Protein AF-A0A7J2NSK0-F1 (afdb_monomer_lite)

Sequence (174 aa):
MRDGKISGIYHSSVSNSMLRRQGHKGPSAIGLSDPNMYRPEIMYPCSDLISALNNANEFYGGSAEIIFCFGKELAGRVSKNMNYSKLEDILGKEKKSFNTRNFGELKLDYIEEHRYDTDKNSISFQISGLEYEPVLDDFFFGYFSGLLKKVGILKAESKKDEGYIYKFSWIPAN

Radius of gyration: 15.86 Å; chains: 1; bounding box: 37×31×46 Å

Structure (mmCIF, N/CA/C/O backbone):
data_AF-A0A7J2NSK0-F1
#
_entry.id   AF-A0A7J2NSK0-F1
#
loop_
_atom_site.group_PDB
_atom_site.id
_atom_site.type_symbol
_atom_site.label_atom_id
_atom_site.label_alt_id
_atom_site.label_comp_id
_atom_site.label_asym_id
_atom_site.label_entity_id
_atom_site.label_seq_id
_atom_site.pdbx_PDB_ins_code
_atom_site.Cartn_x
_atom_site.Cartn_y
_atom_site.Cartn_z
_atom_s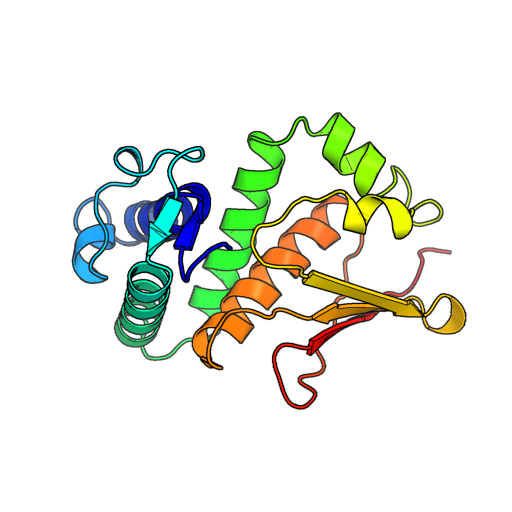ite.occupancy
_atom_site.B_iso_or_equiv
_atom_site.auth_seq_id
_atom_site.auth_comp_id
_atom_site.auth_asym_id
_atom_site.auth_atom_id
_atom_site.pdbx_PDB_model_num
ATOM 1 N N . MET A 1 1 ? -11.081 -7.236 -4.943 1.00 60.59 1 MET A N 1
ATOM 2 C CA . MET A 1 1 ? -10.360 -8.116 -5.859 1.00 60.59 1 MET A CA 1
ATOM 3 C C . MET A 1 1 ? -11.400 -9.003 -6.457 1.00 60.59 1 MET A C 1
ATOM 5 O O . MET A 1 1 ? -12.257 -9.500 -5.739 1.00 60.59 1 MET A O 1
ATOM 9 N N . ARG A 1 2 ? -11.404 -9.099 -7.775 1.00 60.97 2 ARG A N 1
ATOM 10 C CA . ARG A 1 2 ? -12.306 -9.983 -8.508 1.00 60.97 2 ARG A CA 1
ATOM 11 C C . ARG A 1 2 ? -11.482 -10.559 -9.641 1.00 60.97 2 ARG A C 1
ATOM 13 O O . ARG A 1 2 ? -10.831 -9.787 -10.344 1.00 60.97 2 ARG A O 1
ATOM 20 N N . ASP A 1 3 ? -11.438 -11.881 -9.738 1.00 74.00 3 ASP A N 1
ATOM 21 C CA . ASP A 1 3 ? -10.756 -12.595 -10.821 1.00 74.00 3 ASP A CA 1
ATOM 22 C C . ASP A 1 3 ? -9.262 -12.228 -10.960 1.00 74.00 3 ASP A C 1
ATOM 24 O O . ASP A 1 3 ? -8.771 -11.971 -12.060 1.00 74.00 3 ASP A O 1
ATOM 28 N N . GLY A 1 4 ? -8.543 -12.122 -9.833 1.00 79.75 4 GLY A N 1
ATOM 29 C CA . GLY A 1 4 ? -7.112 -11.782 -9.818 1.00 79.75 4 GLY A CA 1
ATOM 30 C C . GLY A 1 4 ? -6.788 -10.328 -10.193 1.00 79.75 4 GLY A C 1
ATOM 31 O O . GLY A 1 4 ? -5.667 -10.044 -10.615 1.00 79.75 4 GLY A O 1
ATOM 32 N N . LYS A 1 5 ? -7.756 -9.404 -10.071 1.00 85.12 5 LYS A N 1
ATOM 33 C CA . LYS A 1 5 ? -7.592 -7.970 -10.378 1.00 85.12 5 LYS A CA 1
ATOM 34 C C . LYS A 1 5 ? -7.915 -7.046 -9.200 1.00 85.12 5 LYS A C 1
ATOM 36 O O . LYS A 1 5 ? -8.739 -7.379 -8.346 1.00 85.12 5 LYS A O 1
ATOM 41 N N . ILE A 1 6 ? -7.348 -5.840 -9.224 1.00 83.75 6 ILE A N 1
ATOM 42 C CA . ILE A 1 6 ? -7.358 -4.804 -8.178 1.00 83.75 6 ILE A CA 1
ATOM 43 C C . ILE A 1 6 ? -7.569 -3.396 -8.760 1.00 83.75 6 ILE A C 1
ATOM 45 O O . ILE A 1 6 ? -7.112 -3.112 -9.865 1.00 83.75 6 ILE A O 1
ATOM 49 N N . SER A 1 7 ? -8.192 -2.482 -8.007 1.00 87.19 7 SER A N 1
ATOM 50 C CA . SER A 1 7 ? -8.301 -1.068 -8.385 1.00 87.19 7 SER A CA 1
ATOM 51 C C . SER A 1 7 ? -6.958 -0.423 -8.773 1.00 87.19 7 SER A C 1
ATOM 53 O O . SER A 1 7 ? -5.919 -0.604 -8.127 1.00 87.19 7 SER A O 1
ATOM 55 N N . GLY A 1 8 ? -6.988 0.443 -9.787 1.00 89.50 8 GLY A N 1
ATOM 56 C CA . GLY A 1 8 ? -5.829 1.224 -10.221 1.00 89.50 8 GLY A CA 1
ATOM 57 C C . GLY A 1 8 ? -5.235 2.141 -9.150 1.00 89.50 8 GLY A C 1
ATOM 58 O O . GLY A 1 8 ? -4.085 2.557 -9.286 1.00 89.50 8 GLY A O 1
ATOM 59 N N . ILE A 1 9 ? -5.944 2.432 -8.049 1.00 88.50 9 ILE A N 1
ATOM 60 C CA . ILE A 1 9 ? -5.403 3.281 -6.974 1.00 88.50 9 ILE A CA 1
ATOM 61 C C . ILE A 1 9 ? -4.129 2.698 -6.350 1.00 88.50 9 ILE A C 1
ATOM 63 O O . ILE A 1 9 ? -3.238 3.460 -5.970 1.00 88.50 9 ILE A O 1
ATOM 67 N N . TYR A 1 10 ? -4.014 1.372 -6.298 1.00 91.25 10 TYR A N 1
ATOM 68 C CA . TYR A 1 10 ? -2.868 0.669 -5.730 1.00 91.25 10 TYR A CA 1
ATOM 69 C C . TYR A 1 10 ? -1.637 0.769 -6.634 1.00 91.25 10 TYR A C 1
ATOM 71 O O . TYR A 1 10 ? -0.594 1.245 -6.188 1.00 91.25 10 TYR A O 1
ATOM 79 N N . HIS A 1 11 ? -1.791 0.448 -7.922 1.00 94.06 11 HIS A N 1
ATOM 80 C CA . HIS A 1 11 ? -0.748 0.615 -8.938 1.00 94.06 11 HIS A CA 1
ATOM 81 C C . HIS A 1 11 ? -0.285 2.071 -9.030 1.00 94.06 11 HIS A C 1
ATOM 83 O O . HIS A 1 11 ? 0.905 2.371 -8.942 1.00 94.06 11 HIS A O 1
ATOM 89 N N . SER A 1 12 ? -1.245 2.998 -9.106 1.00 94.62 12 SER A N 1
ATOM 90 C CA . SER A 1 12 ? -0.984 4.436 -9.082 1.00 94.62 12 SER A CA 1
ATOM 91 C C . SER A 1 12 ? -0.222 4.846 -7.818 1.00 94.62 12 SER A C 1
ATOM 93 O O . SER A 1 12 ? 0.612 5.747 -7.866 1.00 94.62 12 SER A O 1
ATOM 95 N N . SER A 1 13 ? -0.508 4.221 -6.668 1.00 94.44 13 SER A N 1
ATOM 96 C CA . SER A 1 13 ? 0.147 4.567 -5.405 1.00 94.44 13 SER A CA 1
ATOM 97 C C . SER A 1 13 ? 1.606 4.147 -5.416 1.00 94.44 13 SER A C 1
ATOM 99 O O . SER A 1 13 ? 2.453 5.001 -5.179 1.00 94.44 13 SER A O 1
ATOM 101 N N . VAL A 1 14 ? 1.898 2.890 -5.761 1.00 96.25 14 VAL A N 1
ATOM 102 C CA . VAL A 1 14 ? 3.272 2.363 -5.840 1.00 96.25 14 VAL A CA 1
ATOM 103 C C . VAL A 1 14 ? 4.084 3.118 -6.893 1.00 96.25 14 VAL A C 1
ATOM 105 O O . VAL A 1 14 ? 5.182 3.595 -6.607 1.00 96.25 14 VAL A O 1
ATOM 108 N N . SER A 1 15 ? 3.511 3.338 -8.079 1.00 96.69 15 SER A N 1
ATOM 109 C CA . SER A 1 15 ? 4.141 4.144 -9.127 1.00 96.69 15 SER A CA 1
ATOM 110 C C . SER A 1 15 ? 4.469 5.560 -8.628 1.00 96.69 15 SER A C 1
ATOM 112 O O . SER A 1 15 ? 5.585 6.049 -8.789 1.00 96.69 15 SER A O 1
ATOM 114 N N . ASN A 1 16 ? 3.546 6.218 -7.920 1.00 96.00 16 ASN A N 1
ATOM 115 C CA . ASN A 1 16 ? 3.782 7.561 -7.386 1.00 96.00 16 ASN A CA 1
ATOM 116 C C . ASN A 1 16 ? 4.819 7.569 -6.248 1.00 96.00 16 ASN A C 1
ATOM 118 O O . ASN A 1 16 ? 5.602 8.511 -6.117 1.00 96.00 16 ASN A O 1
ATOM 122 N N . SER A 1 17 ? 4.849 6.519 -5.425 1.00 96.19 17 SER A N 1
ATOM 123 C CA . SER A 1 17 ? 5.868 6.321 -4.394 1.00 96.19 17 SER A CA 1
ATOM 124 C C . SER A 1 17 ? 7.268 6.229 -4.995 1.00 96.19 17 SER A C 1
ATOM 126 O O . SER A 1 17 ? 8.189 6.852 -4.458 1.00 96.19 17 SER A O 1
ATOM 128 N N . MET A 1 18 ? 7.410 5.522 -6.118 1.00 96.75 18 MET A N 1
ATOM 129 C CA . MET A 1 18 ? 8.658 5.447 -6.877 1.00 96.75 18 MET A CA 1
ATOM 130 C C . MET A 1 18 ? 9.004 6.765 -7.556 1.00 96.75 18 MET A C 1
ATOM 132 O O . MET A 1 18 ? 10.137 7.222 -7.442 1.00 96.75 18 MET A O 1
ATOM 136 N N . LEU A 1 19 ? 8.034 7.405 -8.217 1.00 95.62 19 LEU A N 1
ATOM 137 C CA . LEU A 1 19 ? 8.222 8.692 -8.888 1.00 95.62 19 LEU A CA 1
ATOM 138 C C . LEU A 1 19 ? 8.791 9.745 -7.929 1.00 95.62 19 LEU A C 1
ATOM 140 O O . LEU A 1 19 ? 9.737 10.448 -8.273 1.00 95.62 19 LEU A O 1
ATOM 144 N N . ARG A 1 20 ? 8.263 9.825 -6.701 1.00 94.69 20 ARG A N 1
ATOM 145 C CA . ARG A 1 20 ? 8.762 10.761 -5.678 1.00 94.69 20 ARG A CA 1
ATOM 146 C C . ARG A 1 20 ? 10.193 10.480 -5.229 1.00 94.69 20 ARG A C 1
ATOM 148 O O . ARG A 1 20 ? 10.886 11.412 -4.843 1.00 94.69 20 ARG A O 1
ATOM 155 N N . ARG A 1 21 ? 10.608 9.213 -5.217 1.00 94.12 21 ARG A N 1
ATOM 156 C CA . ARG A 1 21 ? 11.910 8.794 -4.676 1.00 94.12 21 ARG A CA 1
ATOM 157 C C . ARG A 1 21 ? 13.010 8.749 -5.731 1.00 94.12 21 ARG A C 1
ATOM 159 O O . ARG A 1 21 ? 14.155 9.016 -5.403 1.00 94.12 21 ARG A O 1
ATOM 166 N N . GLN A 1 22 ? 12.664 8.407 -6.968 1.00 93.88 22 GLN A N 1
ATOM 167 C CA . GLN A 1 22 ? 13.616 8.112 -8.046 1.00 93.88 22 GLN A CA 1
ATOM 168 C C . GLN A 1 22 ? 13.387 8.971 -9.304 1.00 93.88 22 GLN A C 1
ATOM 170 O O . GLN A 1 22 ? 14.016 8.757 -10.341 1.00 93.88 22 GLN A O 1
ATOM 175 N N . GLY A 1 23 ? 12.472 9.943 -9.244 1.00 93.12 23 GLY A N 1
ATOM 176 C CA . GLY A 1 23 ? 12.100 10.772 -10.388 1.00 93.12 23 GLY A CA 1
ATOM 177 C C . GLY A 1 23 ? 11.386 9.975 -11.484 1.00 93.12 23 GLY A C 1
ATOM 178 O O . GLY A 1 23 ? 10.869 8.881 -11.255 1.00 93.12 23 GLY A O 1
ATOM 179 N N . HIS A 1 24 ? 11.349 10.521 -12.702 1.00 90.25 24 HIS A N 1
ATOM 180 C CA . HIS A 1 24 ? 10.544 9.984 -13.813 1.00 90.25 24 HIS A CA 1
ATOM 181 C C . HIS A 1 24 ? 10.884 8.544 -14.232 1.00 90.25 24 HIS A C 1
ATOM 183 O O . HIS A 1 24 ? 10.051 7.881 -14.840 1.00 90.25 24 HIS A O 1
ATOM 189 N N . LYS A 1 25 ? 12.082 8.043 -13.899 1.00 90.69 25 LYS A N 1
ATOM 190 C CA . LYS A 1 25 ? 12.494 6.654 -14.171 1.00 90.69 25 LYS A CA 1
ATOM 191 C C . LYS A 1 25 ? 12.077 5.669 -13.074 1.00 90.69 25 LYS A C 1
ATOM 193 O O . LYS A 1 25 ? 12.199 4.467 -13.266 1.00 90.69 25 LYS A O 1
ATOM 198 N N . GLY A 1 26 ? 11.596 6.161 -11.933 1.00 93.75 26 GLY A N 1
ATOM 199 C CA . GLY A 1 26 ? 11.201 5.330 -10.798 1.00 93.75 26 GLY A CA 1
ATOM 200 C C . GLY A 1 26 ? 10.132 4.295 -11.144 1.00 93.75 26 GLY A C 1
ATOM 201 O O . GLY A 1 26 ? 10.366 3.113 -10.910 1.00 93.75 26 GLY A O 1
ATOM 202 N N . PRO A 1 27 ? 8.976 4.698 -11.707 1.00 95.19 27 PRO A N 1
ATOM 203 C CA . PRO A 1 27 ? 7.920 3.753 -12.063 1.00 95.19 27 PRO A CA 1
ATOM 204 C C . PRO A 1 27 ? 8.386 2.650 -13.016 1.00 95.19 27 PRO A C 1
ATOM 206 O O . PRO A 1 27 ? 8.154 1.471 -12.757 1.00 95.19 27 PRO A O 1
ATOM 209 N N . SER A 1 28 ? 9.100 3.018 -14.084 1.00 95.44 28 SER A N 1
ATOM 210 C CA . SER A 1 28 ? 9.553 2.052 -15.084 1.00 95.44 28 SER A CA 1
ATOM 211 C C . SER A 1 28 ? 10.616 1.098 -14.543 1.00 95.44 28 SER A C 1
ATOM 213 O O . SER A 1 28 ? 10.647 -0.054 -14.966 1.00 95.44 28 SER A O 1
ATOM 215 N N . ALA A 1 29 ? 11.431 1.527 -13.572 1.00 94.81 29 ALA A N 1
ATOM 216 C CA . ALA A 1 29 ? 12.419 0.671 -12.914 1.00 94.81 29 ALA A CA 1
ATOM 217 C C . ALA A 1 29 ? 11.797 -0.521 -12.168 1.00 94.81 29 ALA A C 1
ATOM 219 O O . ALA A 1 29 ? 12.481 -1.513 -11.947 1.00 94.81 29 ALA A O 1
ATOM 220 N N . ILE A 1 30 ? 10.512 -0.444 -11.808 1.00 96.25 30 ILE A N 1
ATOM 221 C CA . ILE A 1 30 ? 9.787 -1.536 -11.146 1.00 96.25 30 ILE A CA 1
ATOM 222 C C . ILE A 1 30 ? 8.708 -2.160 -12.037 1.00 96.25 30 ILE A C 1
ATOM 224 O O . ILE A 1 30 ? 7.893 -2.940 -11.560 1.00 96.25 30 ILE A O 1
ATOM 228 N N . GLY A 1 31 ? 8.689 -1.834 -13.332 1.00 95.94 31 GLY A N 1
ATOM 229 C CA . GLY A 1 31 ? 7.712 -2.382 -14.276 1.00 95.94 31 GLY A CA 1
ATOM 230 C C . GLY A 1 31 ? 6.326 -1.734 -14.211 1.00 95.94 31 GLY A C 1
ATOM 231 O O . GLY A 1 31 ? 5.364 -2.317 -14.703 1.00 95.94 31 GLY A O 1
ATOM 232 N N . LEU A 1 32 ? 6.199 -0.530 -13.642 1.00 96.12 32 LEU A N 1
ATOM 233 C CA . LEU A 1 32 ? 4.951 0.238 -13.658 1.00 96.12 32 LEU A CA 1
ATOM 234 C C . LEU A 1 32 ? 4.991 1.396 -14.659 1.00 96.12 32 LEU A C 1
ATOM 236 O O . LEU A 1 32 ? 6.032 1.977 -14.964 1.00 96.12 32 LEU A O 1
ATOM 240 N N . SER A 1 33 ? 3.806 1.767 -15.136 1.00 95.25 33 SER A N 1
ATOM 241 C CA . SER A 1 33 ? 3.584 2.979 -15.929 1.00 95.25 33 SER A CA 1
ATOM 242 C C . SER A 1 33 ? 3.571 4.238 -15.053 1.00 95.25 33 SER A C 1
ATOM 244 O O . SER A 1 33 ? 3.550 4.156 -13.822 1.00 95.25 33 SER A O 1
ATOM 246 N N . ASP A 1 34 ? 3.535 5.416 -15.683 1.00 94.38 34 ASP A N 1
ATOM 247 C CA . ASP A 1 34 ? 3.322 6.693 -14.990 1.00 94.38 34 ASP A CA 1
ATOM 248 C C . ASP A 1 34 ? 2.066 6.640 -14.086 1.00 94.38 34 ASP A C 1
ATOM 250 O O . ASP A 1 34 ? 1.054 6.046 -14.483 1.00 94.38 34 ASP A O 1
ATOM 254 N N . PRO A 1 35 ? 2.079 7.254 -12.884 1.00 92.44 35 PRO A N 1
ATOM 255 C CA . PRO A 1 35 ? 0.964 7.163 -11.941 1.00 92.44 35 PRO A CA 1
ATOM 256 C C . PRO A 1 35 ? -0.389 7.614 -12.497 1.00 92.44 35 PRO A C 1
ATOM 258 O O . PRO A 1 35 ? -1.419 7.146 -12.002 1.00 92.44 35 PRO A O 1
ATOM 261 N N . ASN A 1 36 ? -0.394 8.522 -13.482 1.00 92.50 36 ASN A N 1
ATOM 262 C CA . ASN A 1 36 ? -1.602 9.080 -14.095 1.00 92.50 36 ASN A CA 1
ATOM 263 C C . ASN A 1 36 ? -2.268 8.123 -15.099 1.00 92.50 36 ASN A C 1
ATOM 265 O O . ASN A 1 36 ? -3.409 8.351 -15.496 1.00 92.50 36 ASN A O 1
ATOM 269 N N . MET A 1 37 ? -1.588 7.040 -15.488 1.00 93.88 37 MET A N 1
ATOM 270 C CA . MET A 1 37 ? -2.136 6.005 -16.375 1.00 93.88 37 MET A CA 1
ATOM 271 C C . MET A 1 37 ? -3.107 5.059 -15.656 1.00 93.88 37 MET A C 1
ATOM 273 O O . MET A 1 37 ? -3.903 4.372 -16.298 1.00 93.88 37 MET A O 1
ATOM 277 N N . TYR A 1 38 ? -3.049 5.019 -1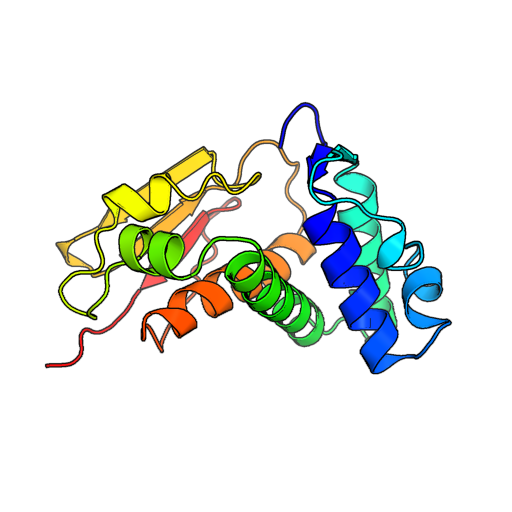4.325 1.00 92.69 38 TYR A N 1
ATOM 278 C CA . TYR A 1 38 ? -3.841 4.117 -13.501 1.00 92.69 38 TYR A CA 1
ATOM 279 C C . TYR A 1 38 ? -5.065 4.829 -12.933 1.00 92.69 38 TYR A C 1
ATOM 281 O O . TYR A 1 38 ? -4.951 5.671 -12.036 1.00 92.69 38 TYR A O 1
ATOM 289 N N . ARG A 1 39 ? -6.249 4.469 -13.432 1.00 87.38 39 ARG A N 1
ATOM 290 C CA . ARG A 1 39 ? -7.512 5.052 -12.966 1.00 87.38 39 ARG A CA 1
ATOM 291 C C . ARG A 1 39 ? -8.107 4.228 -11.819 1.00 87.38 39 ARG A C 1
ATOM 293 O O . ARG A 1 39 ? -8.175 3.007 -11.957 1.00 87.38 39 ARG A O 1
ATOM 300 N N . PRO A 1 40 ? -8.539 4.837 -10.698 1.00 84.94 40 PRO A N 1
ATOM 301 C CA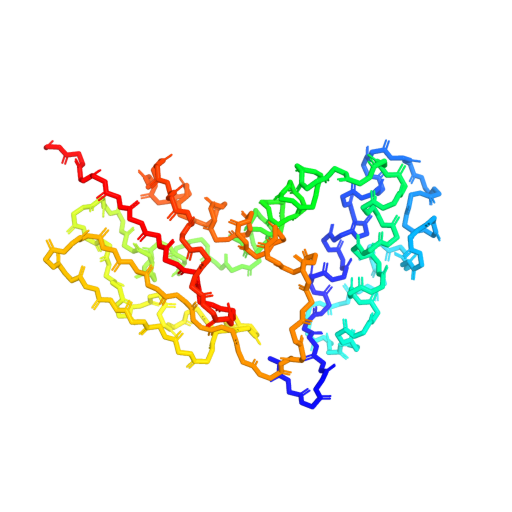 . PRO A 1 40 ? -9.076 4.102 -9.549 1.00 84.94 40 PRO A CA 1
ATOM 302 C C . PRO A 1 40 ? -10.259 3.177 -9.871 1.00 84.94 40 PRO A C 1
ATOM 304 O O . PRO A 1 40 ? -10.395 2.123 -9.260 1.00 84.94 40 PRO A O 1
ATOM 307 N N . GLU A 1 41 ? -11.107 3.548 -10.822 1.00 83.19 41 GLU A N 1
ATOM 308 C CA . GLU A 1 41 ? -12.291 2.788 -11.229 1.00 83.19 41 GLU A CA 1
ATOM 309 C C . GLU A 1 41 ? -11.984 1.600 -12.154 1.00 83.19 41 GLU A C 1
ATOM 311 O O . GLU A 1 41 ? -12.841 0.741 -12.355 1.00 83.19 41 GLU A O 1
ATOM 316 N N . ILE A 1 42 ? -10.773 1.538 -12.716 1.00 88.19 42 ILE A N 1
ATOM 317 C CA . ILE A 1 42 ? -10.335 0.444 -13.586 1.00 88.19 42 ILE A CA 1
ATOM 318 C C . ILE A 1 42 ? -9.642 -0.625 -12.737 1.00 88.19 42 ILE A C 1
ATOM 320 O O . ILE A 1 42 ? -8.839 -0.318 -11.854 1.00 88.19 42 ILE A O 1
ATOM 324 N N . MET A 1 43 ? -9.946 -1.890 -13.032 1.00 88.31 43 MET A N 1
ATOM 325 C CA . MET A 1 43 ? -9.332 -3.052 -12.391 1.00 88.31 43 MET A CA 1
ATOM 326 C C . MET A 1 43 ? -8.140 -3.550 -13.222 1.00 88.31 43 MET A C 1
ATOM 328 O O . MET A 1 43 ? -8.291 -3.837 -14.409 1.00 88.31 43 MET A O 1
ATOM 332 N N . TYR A 1 44 ? -6.977 -3.686 -12.589 1.00 90.94 44 TYR A N 1
ATOM 333 C CA . TYR A 1 44 ? -5.700 -4.115 -13.172 1.00 90.94 44 TYR A CA 1
ATOM 334 C C . TYR A 1 44 ? -5.250 -5.449 -12.559 1.00 90.94 44 TYR A C 1
ATOM 336 O O . TYR A 1 44 ? -5.676 -5.751 -11.446 1.00 90.94 44 TYR A O 1
ATOM 344 N N . PRO A 1 45 ? -4.412 -6.254 -13.232 1.00 91.81 45 PRO A N 1
ATOM 345 C CA . PRO A 1 45 ? -3.932 -7.524 -12.687 1.00 91.81 45 PRO A CA 1
ATOM 346 C C . PRO A 1 45 ? -3.199 -7.359 -11.349 1.00 91.81 45 PRO A C 1
ATOM 348 O O . PRO A 1 45 ? -2.360 -6.478 -11.192 1.00 91.81 45 PRO A O 1
ATOM 351 N N . CYS A 1 46 ? -3.486 -8.224 -10.375 1.00 88.56 46 CYS A N 1
ATOM 352 C CA . CYS A 1 46 ? -2.758 -8.240 -9.104 1.00 88.56 46 CYS A CA 1
ATOM 353 C C . CYS A 1 46 ? -1.300 -8.680 -9.285 1.00 88.56 46 CYS A C 1
ATOM 355 O O . CYS A 1 46 ? -0.437 -8.208 -8.550 1.00 88.56 46 CYS A O 1
ATOM 357 N N . SER A 1 47 ? -1.026 -9.538 -10.275 1.00 91.38 47 SER A N 1
ATOM 358 C CA . SER A 1 47 ? 0.328 -9.970 -10.641 1.00 91.38 47 SER A CA 1
ATOM 359 C C . SER A 1 47 ? 1.245 -8.786 -10.933 1.00 91.38 47 SER A C 1
ATOM 361 O O . SER A 1 47 ? 2.371 -8.764 -10.455 1.00 91.38 47 SER A O 1
ATOM 363 N N . ASP A 1 48 ? 0.746 -7.768 -11.639 1.00 93.75 48 ASP A N 1
ATOM 364 C CA . ASP A 1 48 ? 1.535 -6.593 -12.019 1.00 93.75 48 ASP A CA 1
ATOM 365 C C . ASP A 1 48 ? 1.937 -5.784 -10.779 1.00 93.75 48 ASP A C 1
ATOM 367 O O . ASP A 1 48 ? 3.081 -5.348 -10.651 1.00 93.75 48 ASP A O 1
ATOM 371 N N . LEU A 1 49 ? 1.016 -5.636 -9.820 1.00 93.56 49 LEU A N 1
ATOM 372 C CA . LEU A 1 49 ? 1.304 -5.010 -8.532 1.00 93.56 49 LEU A CA 1
ATOM 373 C C . LEU A 1 49 ? 2.318 -5.825 -7.721 1.00 93.56 49 LEU A C 1
ATOM 375 O O . LEU A 1 49 ? 3.240 -5.241 -7.158 1.00 93.56 49 LEU A O 1
ATOM 379 N N . ILE A 1 50 ? 2.155 -7.149 -7.650 1.00 92.94 50 ILE A N 1
ATOM 380 C CA . ILE A 1 50 ? 3.055 -8.042 -6.905 1.00 92.94 50 ILE A CA 1
ATOM 381 C C . ILE A 1 50 ? 4.465 -7.983 -7.497 1.00 92.94 50 ILE A C 1
ATOM 383 O O . ILE A 1 50 ? 5.423 -7.731 -6.768 1.00 92.94 50 ILE A O 1
ATOM 387 N N . SER A 1 51 ? 4.598 -8.126 -8.818 1.00 95.62 51 SER A N 1
ATOM 388 C CA . SER A 1 51 ? 5.876 -7.981 -9.518 1.00 95.62 51 SER A CA 1
ATOM 389 C C . SER A 1 51 ? 6.499 -6.612 -9.263 1.00 95.62 51 SER A C 1
ATOM 391 O O . SER A 1 51 ? 7.687 -6.527 -8.974 1.00 95.62 51 SER A O 1
ATOM 393 N N . ALA A 1 52 ? 5.707 -5.540 -9.288 1.00 96.81 52 ALA A N 1
ATOM 394 C CA . ALA A 1 52 ? 6.195 -4.197 -9.007 1.00 96.81 52 ALA A CA 1
ATOM 395 C C . ALA A 1 52 ? 6.689 -4.013 -7.567 1.00 96.81 52 ALA A C 1
ATOM 397 O O . ALA A 1 52 ? 7.701 -3.347 -7.342 1.00 96.81 52 ALA A O 1
ATOM 398 N N . LEU A 1 53 ? 6.005 -4.605 -6.588 1.00 96.38 53 LEU A N 1
ATOM 399 C CA . LEU A 1 53 ? 6.433 -4.588 -5.192 1.00 96.38 53 LEU A CA 1
ATOM 400 C C . LEU A 1 53 ? 7.708 -5.413 -4.988 1.00 96.38 53 LEU A C 1
ATOM 402 O O . LEU A 1 53 ? 8.612 -4.939 -4.307 1.00 96.38 53 LEU A O 1
ATOM 406 N N . ASN A 1 54 ? 7.821 -6.587 -5.612 1.00 95.81 54 ASN A N 1
ATOM 407 C CA . ASN A 1 54 ? 9.041 -7.398 -5.577 1.00 95.81 54 ASN A CA 1
ATOM 408 C C . ASN A 1 54 ? 10.222 -6.661 -6.221 1.00 95.81 54 ASN A C 1
ATOM 410 O O . ASN A 1 54 ? 11.265 -6.513 -5.590 1.00 95.81 54 ASN A O 1
ATOM 414 N N . ASN A 1 55 ? 10.027 -6.086 -7.410 1.00 96.62 55 ASN A N 1
ATOM 415 C CA . ASN A 1 55 ? 11.046 -5.279 -8.080 1.00 96.62 55 ASN A CA 1
ATOM 416 C C . ASN A 1 55 ? 11.456 -4.070 -7.233 1.00 96.62 55 ASN A C 1
ATOM 418 O O . ASN A 1 55 ? 12.632 -3.733 -7.165 1.00 96.62 55 ASN A O 1
ATOM 422 N N . ALA A 1 56 ? 10.505 -3.402 -6.571 1.00 96.12 56 ALA A N 1
ATOM 423 C CA . ALA A 1 56 ? 10.825 -2.313 -5.657 1.00 96.12 56 ALA A CA 1
ATOM 424 C C . ALA A 1 56 ? 11.623 -2.813 -4.449 1.00 96.12 56 ALA A C 1
ATOM 426 O O . ALA A 1 56 ? 12.606 -2.184 -4.065 1.00 96.12 56 ALA A O 1
ATOM 427 N N . ASN A 1 57 ? 11.225 -3.942 -3.863 1.00 95.75 57 ASN A N 1
ATOM 428 C CA . ASN A 1 57 ? 11.931 -4.540 -2.740 1.00 95.75 57 ASN A CA 1
ATOM 429 C C . ASN A 1 57 ? 13.388 -4.827 -3.123 1.00 95.75 57 ASN A C 1
ATOM 431 O O . ASN A 1 57 ? 14.297 -4.371 -2.436 1.00 95.75 57 ASN A O 1
ATOM 435 N N . GLU A 1 58 ? 13.621 -5.474 -4.266 1.00 95.25 58 GLU A N 1
ATOM 436 C CA . GLU A 1 58 ? 14.958 -5.729 -4.816 1.00 95.25 58 GLU A CA 1
ATOM 437 C C . GLU A 1 58 ? 15.730 -4.438 -5.108 1.00 95.25 58 GLU A C 1
ATOM 439 O O . GLU A 1 58 ? 16.881 -4.296 -4.691 1.00 95.25 58 GLU A O 1
ATOM 444 N N . PHE A 1 59 ? 15.089 -3.462 -5.756 1.00 94.31 59 PHE A N 1
ATOM 445 C CA . PHE A 1 59 ? 15.684 -2.164 -6.081 1.00 94.31 59 PHE A CA 1
ATOM 446 C C . PHE A 1 59 ? 16.202 -1.433 -4.832 1.00 94.31 59 PHE A C 1
ATOM 448 O O . PHE A 1 59 ? 17.225 -0.752 -4.885 1.00 94.31 59 PHE A O 1
ATOM 455 N N . TYR A 1 60 ? 15.517 -1.589 -3.697 1.00 94.06 60 TYR A N 1
ATOM 456 C CA . TYR A 1 60 ? 15.904 -1.026 -2.402 1.00 94.06 60 TYR A CA 1
ATOM 457 C C . TYR A 1 60 ? 16.654 -2.019 -1.495 1.00 94.06 60 TYR A C 1
ATOM 459 O O . TYR A 1 60 ? 16.719 -1.812 -0.283 1.00 94.06 60 TYR A O 1
ATOM 467 N N . GLY A 1 61 ? 17.240 -3.080 -2.058 1.00 92.94 61 GLY A N 1
ATOM 468 C CA . GLY A 1 61 ? 18.120 -4.001 -1.333 1.00 92.94 61 GLY A CA 1
ATOM 469 C C . GLY A 1 61 ? 17.403 -4.955 -0.373 1.00 92.94 61 GLY A C 1
ATOM 470 O O . GLY A 1 61 ? 17.977 -5.340 0.642 1.00 92.94 61 GLY A O 1
ATOM 471 N N . GLY A 1 62 ? 16.155 -5.321 -0.664 1.00 89.31 62 GLY A N 1
ATOM 472 C CA . GLY A 1 62 ? 15.347 -6.239 0.144 1.00 89.31 62 GLY A CA 1
ATOM 473 C C . GLY A 1 62 ? 14.743 -5.606 1.401 1.00 89.31 62 GLY A C 1
ATOM 474 O O . GLY A 1 62 ? 14.508 -6.300 2.389 1.00 89.31 62 GLY A O 1
ATOM 475 N N . SER A 1 63 ? 14.537 -4.287 1.407 1.00 87.62 63 SER A N 1
ATOM 476 C CA . SER A 1 63 ? 14.027 -3.570 2.577 1.00 87.62 63 SER A CA 1
ATOM 477 C C . SER A 1 63 ? 12.503 -3.658 2.708 1.00 87.62 63 SER A C 1
ATOM 479 O O . SER A 1 63 ? 11.768 -2.899 2.077 1.00 87.62 63 SER A O 1
ATOM 481 N N . ALA A 1 64 ? 12.017 -4.482 3.638 1.00 87.38 64 ALA A N 1
ATOM 482 C CA . ALA A 1 64 ? 10.603 -4.512 4.041 1.00 87.38 64 ALA A CA 1
ATOM 483 C C . ALA A 1 64 ? 10.054 -3.118 4.429 1.00 87.38 64 ALA A C 1
ATOM 485 O O . ALA A 1 64 ? 8.878 -2.811 4.223 1.00 87.38 64 ALA A O 1
ATOM 486 N N . GLU A 1 65 ? 10.914 -2.229 4.940 1.00 91.12 65 GLU A N 1
ATOM 487 C CA . GLU A 1 65 ? 10.535 -0.874 5.344 1.00 91.12 65 GLU A CA 1
ATOM 488 C C . GLU A 1 65 ? 10.028 -0.029 4.166 1.00 91.12 65 GLU A C 1
ATOM 490 O O . GLU A 1 65 ? 9.085 0.754 4.331 1.00 91.12 65 GLU A O 1
ATOM 495 N N . ILE A 1 66 ? 10.598 -0.189 2.963 1.00 93.69 66 ILE A N 1
ATOM 496 C CA . ILE A 1 66 ? 10.149 0.592 1.803 1.00 93.69 66 ILE A CA 1
ATOM 497 C C . ILE A 1 66 ? 8.754 0.161 1.354 1.00 93.69 66 ILE A C 1
ATOM 499 O O . ILE A 1 66 ? 7.905 1.004 1.053 1.00 93.69 66 ILE A O 1
ATOM 503 N N . ILE A 1 67 ? 8.497 -1.145 1.386 1.00 95.44 67 ILE A N 1
ATOM 504 C CA . ILE A 1 67 ? 7.221 -1.747 1.013 1.00 95.44 67 ILE A CA 1
ATOM 505 C C . ILE A 1 67 ? 6.137 -1.344 2.017 1.00 95.44 67 ILE A C 1
ATOM 507 O O . ILE A 1 67 ? 5.061 -0.876 1.631 1.00 95.44 67 ILE A O 1
ATOM 511 N N . PHE A 1 68 ? 6.466 -1.375 3.308 1.00 92.69 68 PHE A N 1
ATOM 512 C CA . PHE A 1 68 ? 5.628 -0.819 4.367 1.00 92.69 68 PHE A CA 1
ATOM 513 C C . PHE A 1 68 ? 5.323 0.673 4.153 1.00 92.69 68 PHE A C 1
ATOM 515 O O . PHE A 1 68 ? 4.180 1.122 4.305 1.00 92.69 68 PHE A O 1
ATOM 522 N N . CYS A 1 69 ? 6.317 1.467 3.746 1.00 94.19 69 CYS A N 1
ATOM 523 C CA . CYS A 1 69 ? 6.106 2.877 3.419 1.00 94.19 69 CYS A CA 1
ATOM 524 C C . CYS A 1 69 ? 5.140 3.066 2.241 1.00 94.19 69 CYS A C 1
ATOM 526 O O . CYS A 1 69 ? 4.295 3.963 2.296 1.00 94.19 69 CYS A O 1
ATOM 528 N N . PHE A 1 70 ? 5.210 2.228 1.203 1.00 95.88 70 PHE A N 1
ATOM 529 C CA . PHE A 1 70 ? 4.280 2.293 0.069 1.00 95.88 70 PHE A CA 1
ATOM 530 C C . PHE A 1 70 ? 2.840 2.025 0.509 1.00 95.88 70 PHE A C 1
ATOM 532 O O . PHE A 1 70 ? 1.930 2.760 0.115 1.00 95.88 70 PHE A O 1
ATOM 539 N N . GLY A 1 71 ? 2.641 1.048 1.396 1.00 93.50 71 GLY A N 1
ATOM 540 C CA . GLY A 1 71 ? 1.349 0.791 2.028 1.00 93.50 71 GLY A CA 1
ATOM 541 C C . GLY A 1 71 ? 0.809 2.015 2.772 1.00 93.50 71 GLY A C 1
ATOM 542 O O . GLY A 1 71 ? -0.325 2.449 2.557 1.00 93.50 71 GLY A O 1
ATOM 543 N N . LYS A 1 72 ? 1.634 2.659 3.603 1.00 92.00 72 LYS A N 1
ATOM 544 C CA . LYS A 1 72 ? 1.223 3.875 4.334 1.00 92.00 72 LYS A CA 1
ATOM 545 C C . LYS A 1 72 ? 0.845 5.027 3.408 1.00 92.00 72 LYS A C 1
ATOM 547 O O . LYS A 1 72 ? -0.072 5.794 3.709 1.00 92.00 72 LYS A O 1
ATOM 552 N N . GLU A 1 73 ? 1.543 5.171 2.290 1.00 93.06 73 GLU A N 1
ATOM 553 C CA . GLU A 1 73 ? 1.232 6.190 1.287 1.00 93.06 73 GLU A CA 1
ATOM 554 C C . GLU A 1 73 ? -0.094 5.898 0.579 1.00 93.06 73 GLU A C 1
ATOM 556 O O . GLU A 1 73 ? -0.885 6.825 0.377 1.00 93.06 73 GLU A O 1
ATOM 561 N N . LEU A 1 74 ? -0.389 4.623 0.298 1.00 91.19 74 LEU A N 1
ATOM 562 C CA . LEU A 1 74 ? -1.697 4.193 -0.197 1.00 91.19 74 LEU A CA 1
ATOM 563 C C . LEU A 1 74 ? -2.813 4.595 0.771 1.00 91.19 74 LEU A C 1
ATOM 565 O O . LEU A 1 74 ? -3.813 5.158 0.327 1.00 91.19 74 LEU A O 1
ATOM 569 N N . ALA A 1 75 ? -2.627 4.399 2.081 1.00 86.69 75 ALA A N 1
ATOM 570 C CA . ALA A 1 75 ? -3.599 4.821 3.093 1.00 86.69 75 ALA A CA 1
ATOM 571 C C . ALA A 1 75 ? -3.921 6.311 2.969 1.00 86.69 75 ALA A C 1
ATOM 573 O O . ALA A 1 75 ? -5.084 6.697 2.883 1.00 86.69 75 ALA A O 1
ATOM 574 N N . GLY A 1 76 ? -2.890 7.148 2.839 1.00 85.31 76 GLY A N 1
ATOM 575 C CA . GLY A 1 76 ? -3.059 8.583 2.630 1.00 85.31 76 GLY A CA 1
ATOM 576 C C . GLY A 1 76 ? -3.826 8.947 1.353 1.00 85.31 76 GLY A C 1
ATOM 577 O O . GLY A 1 76 ? -4.543 9.947 1.352 1.00 85.31 76 GLY A O 1
ATOM 578 N N . ARG A 1 77 ? -3.696 8.169 0.270 1.00 84.12 77 ARG A N 1
ATOM 579 C CA . ARG A 1 77 ? -4.419 8.407 -0.995 1.00 84.12 77 ARG A CA 1
ATOM 580 C C . ARG A 1 77 ? -5.860 7.923 -0.932 1.00 84.12 77 ARG A C 1
ATOM 582 O O . ARG A 1 77 ? -6.754 8.660 -1.341 1.00 84.12 77 ARG A O 1
ATOM 589 N N . VAL A 1 78 ? -6.088 6.733 -0.381 1.00 80.31 78 VAL A N 1
ATOM 590 C CA . VAL A 1 78 ? -7.436 6.200 -0.154 1.00 80.31 78 VAL A CA 1
ATOM 591 C C . VAL A 1 78 ? -8.225 7.172 0.717 1.00 80.31 78 VAL A C 1
ATOM 593 O O . VAL A 1 78 ? -9.314 7.561 0.322 1.00 80.31 78 VAL A O 1
ATOM 596 N N . SER A 1 79 ? -7.650 7.684 1.809 1.00 73.56 79 SER A N 1
ATOM 597 C CA . SER A 1 79 ? -8.320 8.673 2.668 1.00 73.56 79 SER A CA 1
ATOM 598 C C . SER A 1 79 ? -8.634 10.015 1.997 1.00 73.56 79 SER A C 1
ATOM 600 O O . SER A 1 79 ? -9.463 10.749 2.515 1.00 73.56 79 SER A O 1
ATOM 602 N N . LYS A 1 80 ? -7.952 10.382 0.904 1.00 74.38 80 LYS A N 1
ATOM 603 C CA . LYS A 1 80 ? -8.251 11.609 0.141 1.00 74.38 80 LYS A CA 1
ATOM 604 C C . LYS A 1 80 ? -9.351 11.389 -0.897 1.00 74.38 80 LYS A C 1
ATOM 606 O O . LYS A 1 80 ? -10.133 12.296 -1.149 1.00 74.38 80 LYS A O 1
ATOM 611 N N . ASN A 1 81 ? -9.380 10.204 -1.507 1.00 66.75 81 ASN A N 1
ATOM 612 C CA . ASN A 1 81 ? -10.366 9.835 -2.527 1.00 66.75 81 ASN A CA 1
ATOM 613 C C . ASN A 1 81 ? -11.674 9.310 -1.919 1.00 66.75 81 ASN A C 1
ATOM 615 O O . ASN A 1 81 ? -12.735 9.401 -2.529 1.00 66.75 81 ASN A O 1
ATOM 619 N N . MET A 1 82 ? -11.608 8.771 -0.708 1.00 63.31 82 MET A N 1
ATOM 620 C CA . MET A 1 82 ? -12.756 8.494 0.138 1.00 63.31 82 MET A CA 1
ATOM 621 C C . MET A 1 82 ? -13.091 9.792 0.864 1.00 63.31 82 MET A C 1
ATOM 623 O O . MET A 1 82 ? -12.198 10.399 1.447 1.00 63.31 82 MET A O 1
ATOM 627 N N . ASN A 1 83 ? -14.344 10.251 0.819 1.00 58.09 83 ASN A N 1
ATOM 628 C CA . ASN A 1 83 ? -14.747 11.419 1.602 1.00 58.09 83 ASN A CA 1
ATOM 629 C C . ASN A 1 83 ? -14.319 11.185 3.062 1.00 58.09 83 ASN A C 1
ATOM 631 O O . ASN A 1 83 ? -14.756 10.209 3.667 1.00 58.09 83 ASN A O 1
ATOM 635 N N . TYR A 1 84 ? -13.426 12.025 3.591 1.00 50.84 84 TYR A N 1
ATOM 636 C CA . TYR A 1 84 ? -12.796 11.804 4.893 1.00 50.84 84 TYR A CA 1
ATOM 637 C C . TYR A 1 84 ? -13.838 11.700 6.011 1.00 50.84 84 TYR A C 1
ATOM 639 O O . TYR A 1 84 ? -13.662 10.901 6.921 1.00 50.84 84 TYR A O 1
ATOM 647 N N . SER A 1 85 ? -14.978 12.391 5.869 1.00 52.19 85 SER A N 1
ATOM 648 C CA . SER A 1 85 ? -16.115 12.241 6.780 1.00 52.19 85 SER A CA 1
ATOM 649 C C . SER A 1 85 ? -16.665 10.813 6.786 1.00 52.19 85 SER A C 1
ATOM 651 O O . SER A 1 85 ? -16.931 10.280 7.848 1.00 52.19 85 SER A O 1
ATOM 653 N N . LYS A 1 86 ? -16.749 10.145 5.625 1.00 56.25 86 LYS A N 1
ATOM 654 C CA . LYS A 1 86 ? -17.143 8.730 5.537 1.00 56.25 86 LYS A CA 1
ATOM 655 C C . LYS A 1 86 ? -16.092 7.815 6.142 1.00 56.25 86 LYS A C 1
ATOM 657 O O . LYS A 1 86 ? -16.462 6.816 6.732 1.00 56.25 86 LYS A O 1
ATOM 662 N N . LEU A 1 87 ? -14.805 8.135 6.001 1.00 55.72 87 LEU A N 1
ATOM 663 C CA . LEU A 1 87 ? -13.743 7.360 6.637 1.00 55.72 87 LEU A CA 1
ATOM 664 C C . LEU A 1 87 ? -13.798 7.516 8.164 1.00 55.72 87 LEU A C 1
ATOM 666 O O . LEU A 1 87 ? -13.692 6.524 8.860 1.00 55.72 87 LEU A O 1
ATOM 670 N N . GLU A 1 88 ? -14.024 8.716 8.695 1.00 57.78 88 GLU A N 1
ATOM 671 C CA . GLU A 1 88 ? -14.246 8.940 10.132 1.00 57.78 88 GLU A CA 1
ATOM 672 C C . GLU A 1 88 ? -15.555 8.320 10.636 1.00 57.78 88 GLU A C 1
ATOM 674 O O . GLU A 1 88 ? -15.598 7.808 11.748 1.00 57.78 88 GLU A O 1
ATOM 679 N N . ASP A 1 89 ? -16.619 8.322 9.832 1.00 58.19 89 ASP A N 1
ATOM 680 C CA . ASP A 1 89 ? -17.881 7.655 10.171 1.00 58.19 89 ASP A CA 1
ATOM 681 C C . ASP A 1 89 ? -17.713 6.116 10.145 1.00 58.19 89 ASP A C 1
ATOM 683 O O . ASP A 1 89 ? -18.313 5.407 10.956 1.00 58.19 89 ASP A O 1
ATOM 687 N N . ILE A 1 90 ? -16.842 5.601 9.264 1.00 55.16 90 ILE A N 1
ATOM 688 C CA . ILE A 1 90 ? -16.470 4.182 9.151 1.00 55.16 90 ILE A CA 1
ATOM 689 C C . ILE A 1 90 ? -15.516 3.740 10.267 1.00 55.16 90 ILE A C 1
ATOM 691 O O . ILE A 1 90 ? -15.592 2.632 10.790 1.00 55.16 90 ILE A O 1
ATOM 695 N N . LEU A 1 91 ? -14.587 4.601 10.639 1.00 57.47 91 LEU A N 1
ATOM 696 C CA . LEU A 1 91 ? -13.542 4.282 11.598 1.00 57.47 91 LEU A CA 1
ATOM 697 C C . LEU A 1 91 ? -13.872 4.792 13.007 1.00 57.47 91 LEU A C 1
ATOM 699 O O . LEU A 1 91 ? -13.145 4.489 13.937 1.00 57.47 91 LEU A O 1
ATOM 703 N N . GLY A 1 92 ? -14.962 5.532 13.198 1.00 55.31 92 GLY A N 1
ATOM 704 C CA . GLY A 1 92 ? -15.283 6.209 14.454 1.00 55.31 92 GLY A CA 1
ATOM 705 C C . GLY A 1 92 ? -14.484 7.503 14.658 1.00 55.31 92 GLY A C 1
ATOM 706 O O . GLY A 1 92 ? -13.286 7.580 14.387 1.00 55.31 92 GLY A O 1
ATOM 707 N N . LYS A 1 93 ? -15.162 8.539 15.167 1.00 49.91 93 LYS A N 1
ATOM 708 C CA . LYS A 1 93 ? -14.591 9.882 15.401 1.00 49.91 93 LYS A CA 1
ATOM 709 C C . LYS A 1 93 ? -13.728 9.984 16.662 1.00 49.91 93 LYS A C 1
ATOM 711 O O . LYS A 1 93 ? -12.974 10.940 16.809 1.00 49.91 93 LYS A O 1
ATOM 716 N N . GLU A 1 94 ? -13.812 9.015 17.572 1.00 48.19 94 GLU A N 1
ATOM 717 C CA . GLU A 1 94 ? -13.080 9.013 18.840 1.00 48.19 94 GLU A CA 1
ATOM 718 C C . GLU A 1 94 ? -12.453 7.639 19.107 1.00 48.19 94 GLU A C 1
ATOM 720 O O . GLU A 1 94 ? -13.020 6.608 18.750 1.00 48.19 94 GLU A O 1
ATOM 725 N N . LYS A 1 95 ? -11.328 7.593 19.839 1.00 49.16 95 LYS A N 1
ATOM 726 C CA . LYS A 1 95 ? -10.689 6.333 20.287 1.00 49.16 95 LYS A CA 1
ATOM 727 C C . LYS A 1 95 ? -11.657 5.364 20.986 1.00 49.16 95 LYS A C 1
ATOM 729 O O . LYS A 1 95 ? -11.419 4.162 20.969 1.00 49.16 95 LYS A O 1
ATOM 734 N N . LYS A 1 96 ? -12.709 5.892 21.626 1.00 43.16 96 LYS A N 1
ATOM 735 C CA . LYS A 1 96 ? -13.746 5.135 22.349 1.00 43.16 96 LYS A CA 1
ATOM 736 C C . LYS A 1 96 ? -14.954 4.766 21.470 1.00 43.16 96 LYS A C 1
ATOM 738 O O . LYS A 1 96 ? -15.755 3.938 21.886 1.00 43.16 96 LYS A O 1
ATOM 743 N N . SER A 1 97 ? -15.074 5.343 20.270 1.00 44.41 97 SER A N 1
ATOM 744 C CA . SER A 1 97 ? -16.183 5.139 19.325 1.00 44.41 97 SER A CA 1
ATOM 745 C C . SER A 1 97 ? -15.755 4.499 18.003 1.00 44.41 97 SER A C 1
ATOM 747 O O . SER A 1 97 ? -16.541 4.520 17.056 1.00 44.41 97 SER A O 1
ATOM 749 N N . PHE A 1 98 ? -14.547 3.916 17.934 1.00 50.62 98 PHE A N 1
ATOM 750 C CA . PHE A 1 98 ? -14.111 3.086 16.807 1.00 50.62 98 PHE A CA 1
ATOM 751 C C . PHE A 1 98 ? -15.123 1.951 16.609 1.00 50.62 98 PHE A C 1
ATOM 753 O O . PHE A 1 98 ? -15.091 0.926 17.292 1.00 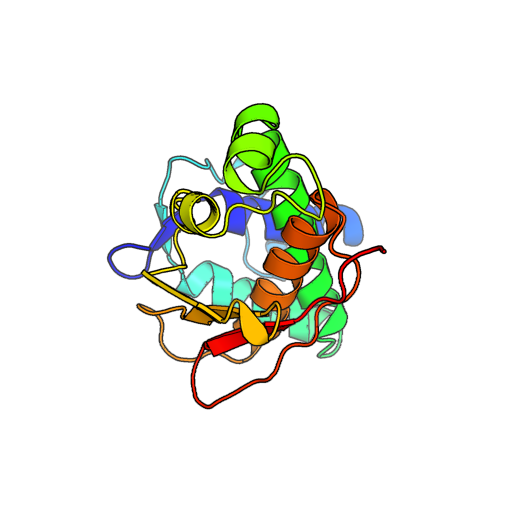50.62 98 PHE A O 1
ATOM 760 N N . ASN A 1 99 ? -16.086 2.178 15.716 1.00 52.03 99 ASN A N 1
ATOM 761 C CA . ASN A 1 99 ? -17.158 1.242 15.444 1.00 52.03 99 ASN A CA 1
ATOM 762 C C . ASN A 1 99 ? -16.658 0.272 14.381 1.00 52.03 99 ASN A C 1
ATOM 764 O O . ASN A 1 99 ? -16.732 0.512 13.179 1.00 52.03 99 ASN A O 1
ATOM 768 N N . THR A 1 100 ? -16.125 -0.840 14.862 1.00 46.56 100 THR A N 1
ATOM 769 C CA . THR A 1 100 ? -15.522 -1.923 14.078 1.00 46.56 100 THR A CA 1
ATOM 770 C C . THR A 1 100 ? -16.465 -2.538 13.049 1.00 46.56 100 THR A C 1
ATOM 772 O O . THR A 1 100 ? -15.997 -3.140 12.086 1.00 46.56 100 THR A O 1
ATOM 775 N N . ARG A 1 101 ? -17.783 -2.353 13.211 1.00 42.41 101 ARG A N 1
ATOM 776 C CA . ARG A 1 101 ? -18.802 -2.756 12.237 1.00 42.41 101 ARG A CA 1
ATOM 777 C C . ARG A 1 101 ? -18.702 -1.951 10.942 1.00 42.41 101 ARG A C 1
ATOM 779 O O . ARG A 1 101 ? -18.928 -2.511 9.875 1.00 42.41 101 ARG A O 1
ATOM 786 N N . ASN A 1 102 ? -18.301 -0.683 11.032 1.00 47.81 102 ASN A N 1
ATOM 787 C CA . ASN A 1 102 ? -18.217 0.190 9.873 1.00 47.81 102 ASN A CA 1
ATOM 788 C C . ASN A 1 102 ? -16.856 0.061 9.152 1.00 47.81 102 ASN A C 1
ATOM 790 O O . ASN A 1 102 ? -16.793 0.305 7.953 1.00 47.81 102 ASN A O 1
ATOM 794 N N . PHE A 1 103 ? -15.785 -0.438 9.799 1.00 48.78 103 PHE A N 1
ATOM 795 C CA . PHE A 1 103 ? -14.540 -0.829 9.094 1.00 48.78 103 PHE A CA 1
ATOM 796 C C . PHE A 1 103 ? -14.796 -1.945 8.068 1.00 48.78 103 PHE A C 1
ATOM 798 O O . PHE A 1 103 ? -14.130 -2.002 7.045 1.00 48.78 103 PHE A O 1
ATOM 805 N N . GLY A 1 104 ? -15.799 -2.799 8.279 1.00 47.16 104 GLY A N 1
ATOM 806 C CA . GLY A 1 104 ? -16.268 -3.739 7.254 1.00 47.16 104 GLY A CA 1
ATOM 807 C C . GLY A 1 104 ? -16.916 -3.088 6.033 1.00 47.16 104 GLY A C 1
ATOM 808 O O . GLY A 1 104 ? -17.016 -3.702 4.974 1.00 47.16 104 GLY A O 1
ATOM 809 N N . GLU A 1 105 ? -17.348 -1.831 6.152 1.00 46.53 105 GLU A N 1
ATOM 810 C CA . GLU A 1 105 ? -17.940 -1.052 5.060 1.00 46.53 105 GLU A CA 1
ATOM 811 C C . GLU A 1 105 ? -16.887 -0.353 4.197 1.00 46.53 105 GLU A C 1
ATOM 813 O O . GLU A 1 105 ? -17.195 0.107 3.090 1.00 46.53 105 GLU A O 1
ATOM 818 N N . LEU A 1 106 ? -15.632 -0.311 4.662 1.00 53.09 106 LEU A N 1
ATOM 819 C CA . LEU A 1 106 ? -14.473 -0.065 3.816 1.00 53.09 106 LEU A CA 1
ATOM 820 C C . LEU A 1 106 ? -14.421 -1.233 2.822 1.00 53.09 106 LEU A C 1
ATOM 822 O O . LEU A 1 106 ? -13.795 -2.258 3.074 1.00 53.09 106 LEU A O 1
ATOM 826 N N . LYS A 1 107 ? -15.106 -1.067 1.680 1.00 50.62 107 LYS A N 1
ATOM 827 C CA . LYS A 1 107 ? -15.006 -1.926 0.491 1.00 50.62 107 LYS A CA 1
ATOM 828 C C . LYS A 1 107 ? -13.609 -1.782 -0.099 1.00 50.62 107 LYS A C 1
ATOM 830 O O . LYS A 1 107 ? -13.409 -1.206 -1.165 1.00 50.62 107 LYS A O 1
ATOM 835 N N . LEU A 1 108 ? -12.629 -2.230 0.664 1.00 59.19 108 LEU A N 1
ATOM 836 C CA . LEU A 1 108 ? -11.273 -2.413 0.224 1.00 59.19 108 LEU A CA 1
ATOM 837 C C . LEU A 1 108 ? -11.284 -3.673 -0.600 1.00 59.19 108 LEU A C 1
ATOM 839 O O . LEU A 1 108 ? -11.844 -4.686 -0.193 1.00 59.19 108 LEU A O 1
ATOM 843 N N . ASP A 1 109 ? -10.644 -3.611 -1.755 1.00 58.94 109 ASP A N 1
ATOM 844 C CA . ASP A 1 109 ? -10.593 -4.731 -2.678 1.00 58.94 109 ASP A CA 1
ATOM 845 C C . ASP A 1 109 ? -9.965 -6.002 -2.049 1.00 58.94 109 ASP A C 1
ATOM 847 O O . ASP A 1 109 ? -9.933 -7.034 -2.695 1.00 58.94 109 ASP A O 1
ATOM 851 N N . TYR A 1 110 ? -9.460 -5.978 -0.817 1.00 61.09 110 TYR A N 1
ATOM 852 C CA . TYR A 1 110 ? -8.638 -7.041 -0.235 1.00 61.09 110 TYR A CA 1
ATOM 853 C C . TYR A 1 110 ? -9.192 -7.680 1.031 1.00 61.09 110 TYR A C 1
ATOM 855 O O . TYR A 1 110 ? -8.643 -8.681 1.468 1.00 61.09 110 TYR A O 1
ATOM 863 N N . ILE A 1 111 ? -10.227 -7.115 1.649 1.00 57.19 111 ILE A N 1
ATOM 864 C CA . ILE A 1 111 ? -10.728 -7.633 2.925 1.00 57.19 111 ILE A CA 1
ATOM 865 C C . ILE A 1 111 ? -12.000 -8.417 2.636 1.00 57.19 111 ILE A C 1
ATOM 867 O O . ILE A 1 111 ? -13.042 -7.817 2.380 1.00 57.19 111 ILE A O 1
ATOM 871 N N . GLU A 1 112 ? -11.905 -9.745 2.651 1.00 53.94 112 GLU A N 1
ATOM 872 C CA . GLU A 1 112 ? -13.091 -10.606 2.564 1.00 53.94 112 GLU A CA 1
ATOM 873 C C . GLU A 1 112 ? -13.686 -10.856 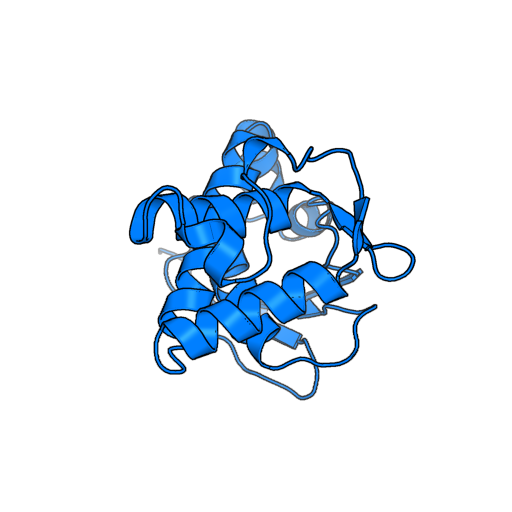3.951 1.00 53.94 112 GLU A C 1
ATOM 875 O O . GLU A 1 112 ? -14.906 -10.855 4.100 1.00 53.94 112 GLU A O 1
ATOM 880 N N . GLU A 1 113 ? -12.841 -10.978 4.982 1.00 54.91 113 GLU A N 1
ATOM 881 C CA . GLU A 1 113 ? -13.284 -11.172 6.360 1.00 54.91 113 GLU A CA 1
ATOM 882 C C . GLU A 1 113 ? -12.470 -10.335 7.352 1.00 54.91 113 GLU A C 1
ATOM 884 O O . GLU A 1 113 ? -11.254 -10.151 7.231 1.00 54.91 113 GLU A O 1
ATOM 889 N N . HIS A 1 114 ? -13.152 -9.840 8.384 1.00 59.09 114 HIS A N 1
ATOM 890 C CA . HIS A 1 114 ? -12.518 -9.223 9.539 1.00 59.09 114 HIS A CA 1
ATOM 891 C C . HIS A 1 114 ? -13.099 -9.808 10.830 1.00 59.09 114 HIS A C 1
ATOM 893 O O . HIS A 1 114 ? -14.316 -9.869 11.022 1.00 59.09 114 HIS A O 1
ATOM 899 N N . ARG A 1 115 ? -12.232 -10.213 11.760 1.00 57.34 115 ARG A N 1
ATOM 900 C CA . ARG A 1 115 ? -12.647 -10.723 13.072 1.00 57.34 115 ARG A CA 1
ATOM 901 C C . ARG A 1 115 ? -12.222 -9.750 14.156 1.00 57.34 115 ARG A C 1
ATOM 903 O O . ARG A 1 115 ? -11.036 -9.462 14.305 1.00 57.34 115 ARG A O 1
ATOM 910 N N . TYR A 1 116 ? -13.194 -9.246 14.907 1.00 59.38 116 TYR A N 1
ATOM 911 C CA . TYR A 1 116 ? -12.944 -8.341 16.021 1.00 59.38 116 TYR A CA 1
ATOM 912 C C . TYR A 1 116 ? -13.042 -9.075 17.357 1.00 59.38 116 TYR A C 1
ATOM 914 O O . TYR A 1 116 ? -13.942 -9.888 17.561 1.00 59.38 116 TYR A O 1
ATOM 922 N N . ASP A 1 117 ? -12.115 -8.765 18.255 1.00 59.22 117 ASP A N 1
ATOM 923 C CA . ASP A 1 117 ? -12.119 -9.206 19.645 1.00 59.22 117 ASP A CA 1
ATOM 924 C C . ASP A 1 117 ? -12.184 -7.949 20.527 1.00 59.22 117 ASP A C 1
ATOM 926 O O . ASP A 1 117 ? -11.174 -7.262 20.729 1.00 59.22 117 ASP A O 1
ATOM 930 N N . THR A 1 118 ? -13.404 -7.632 20.984 1.00 56.94 118 THR A N 1
ATOM 931 C CA . THR A 1 118 ? -13.731 -6.505 21.877 1.00 56.94 118 THR A CA 1
ATOM 932 C C . THR A 1 118 ? -12.922 -6.550 23.160 1.00 56.94 118 THR A C 1
ATOM 934 O O . THR A 1 118 ? -12.419 -5.520 23.599 1.00 56.94 118 THR A O 1
ATOM 937 N N . ASP A 1 119 ? -12.760 -7.740 23.733 1.00 59.50 119 ASP A N 1
ATOM 938 C CA . ASP A 1 119 ? -12.130 -7.921 25.040 1.00 59.50 119 ASP A CA 1
ATOM 939 C C . ASP A 1 119 ? -10.618 -7.687 24.956 1.00 59.50 119 ASP A C 1
ATOM 941 O O . ASP A 1 119 ? -9.978 -7.290 25.930 1.00 59.50 119 ASP A O 1
ATOM 945 N N . LYS A 1 120 ? -10.040 -7.886 23.766 1.00 60.09 120 LYS A N 1
ATOM 946 C CA . LYS A 1 120 ? -8.609 -7.697 23.499 1.00 60.09 120 LYS A CA 1
ATOM 947 C C . LYS A 1 120 ? -8.264 -6.391 22.784 1.00 60.09 120 LYS A C 1
ATOM 949 O O . LYS A 1 120 ? -7.090 -6.205 22.465 1.00 60.09 120 LYS A O 1
ATOM 954 N N . ASN A 1 121 ? -9.238 -5.509 22.520 1.00 66.06 121 ASN A N 1
ATOM 955 C CA . ASN A 1 121 ? -9.056 -4.304 21.694 1.00 66.06 121 ASN A CA 1
ATOM 956 C C . ASN A 1 121 ? -8.250 -4.616 20.420 1.00 66.06 121 ASN A C 1
ATOM 958 O O . ASN A 1 121 ? -7.211 -4.002 20.156 1.00 66.06 121 ASN A O 1
ATOM 962 N N . SER A 1 122 ? -8.665 -5.657 19.687 1.00 67.38 122 SER A N 1
ATOM 963 C CA . SER A 1 122 ? -7.915 -6.128 18.522 1.00 67.38 122 SER A CA 1
ATOM 964 C C . SER A 1 122 ? -8.794 -6.460 17.329 1.00 67.38 122 SER A C 1
ATOM 966 O O . SER A 1 122 ? -9.832 -7.101 17.479 1.00 67.38 122 SER A O 1
ATOM 968 N N . ILE A 1 123 ? -8.347 -6.070 16.138 1.00 67.31 123 ILE A N 1
ATOM 969 C CA . ILE A 1 123 ? -8.964 -6.397 14.850 1.00 67.31 123 ILE A CA 1
ATOM 970 C C . ILE A 1 123 ? -8.044 -7.331 14.072 1.00 67.31 123 ILE A C 1
ATOM 972 O O . ILE A 1 123 ? -6.834 -7.139 14.064 1.00 67.31 123 ILE A O 1
ATOM 976 N N . SER A 1 124 ? -8.605 -8.358 13.445 1.00 68.19 124 SER A N 1
ATOM 977 C CA . SER A 1 124 ? -7.883 -9.243 12.533 1.00 68.19 124 SER A CA 1
ATOM 978 C C . SER A 1 124 ? -8.452 -9.083 11.133 1.00 68.19 124 SER A C 1
ATOM 980 O O . SER A 1 124 ? -9.673 -9.089 10.983 1.00 68.19 124 SER A O 1
ATOM 982 N N . PHE A 1 125 ? -7.589 -8.948 10.134 1.00 68.12 125 PHE A N 1
ATOM 983 C CA . PHE A 1 125 ? -7.965 -8.887 8.725 1.00 68.12 125 PHE A CA 1
ATOM 984 C C . PHE A 1 125 ? -7.513 -10.152 8.037 1.00 68.12 125 PHE A C 1
ATOM 986 O O . PHE A 1 125 ? -6.341 -10.496 8.153 1.00 68.12 125 PHE A O 1
ATOM 993 N N . GLN A 1 126 ? -8.414 -10.794 7.308 1.00 69.88 126 GLN A N 1
ATOM 994 C CA . GLN A 1 126 ? -8.068 -11.871 6.402 1.00 69.88 126 GLN A CA 1
ATOM 995 C C . GLN A 1 126 ? -8.138 -11.352 4.970 1.00 69.88 126 GLN A C 1
ATOM 997 O O . GLN A 1 126 ? -9.179 -10.864 4.519 1.00 69.88 126 GLN A O 1
ATOM 1002 N N . ILE A 1 127 ? -7.014 -11.460 4.269 1.00 68.38 127 ILE A N 1
ATOM 1003 C CA . ILE A 1 127 ? -6.967 -11.263 2.822 1.00 68.38 127 ILE A CA 1
ATOM 1004 C C . ILE A 1 127 ? -7.113 -12.632 2.164 1.00 68.38 127 ILE A C 1
ATOM 1006 O O . ILE A 1 127 ? -6.354 -13.556 2.443 1.00 68.38 127 ILE A O 1
ATOM 1010 N N . SER A 1 128 ? -8.086 -12.771 1.279 1.00 60.47 128 SER A N 1
ATOM 1011 C CA . SER A 1 128 ? -8.283 -13.971 0.464 1.00 60.47 128 SER A CA 1
ATOM 1012 C C . SER A 1 128 ? -8.418 -13.590 -1.007 1.00 60.47 128 SER A C 1
ATOM 1014 O O . SER A 1 128 ? -8.454 -12.411 -1.363 1.00 60.47 128 SER A O 1
ATOM 1016 N N . GLY A 1 129 ? -8.352 -14.593 -1.883 1.00 61.19 129 GLY A N 1
ATOM 1017 C CA . GLY A 1 129 ? -8.359 -14.382 -3.332 1.00 61.19 129 GLY A CA 1
ATOM 1018 C C . GLY A 1 129 ? -6.988 -14.088 -3.954 1.00 61.19 129 GLY A C 1
ATOM 1019 O O . GLY A 1 129 ? -6.933 -13.732 -5.130 1.00 61.19 129 GLY A O 1
ATOM 1020 N N . LEU A 1 130 ? -5.891 -14.258 -3.204 1.00 65.06 130 LEU A N 1
ATOM 1021 C CA . LEU A 1 130 ? -4.521 -14.283 -3.728 1.00 65.06 130 LEU A CA 1
ATOM 1022 C C . LEU A 1 130 ? -3.757 -15.497 -3.213 1.00 65.06 130 LEU A C 1
ATOM 1024 O O . LEU A 1 130 ? -3.941 -15.909 -2.067 1.00 65.06 130 LEU A O 1
ATOM 1028 N N . GLU A 1 131 ? -2.859 -16.017 -4.046 1.00 70.38 131 GLU A N 1
ATOM 1029 C CA . GLU A 1 131 ? -1.783 -16.889 -3.575 1.00 70.38 131 GLU A CA 1
ATOM 1030 C C . GLU A 1 131 ? -0.891 -16.110 -2.604 1.00 70.38 131 GLU A C 1
ATOM 1032 O O . GLU A 1 131 ? -0.750 -14.890 -2.730 1.00 70.38 131 GLU A O 1
ATOM 1037 N N . TYR A 1 132 ? -0.360 -16.792 -1.586 1.00 74.19 132 TYR A N 1
ATOM 1038 C CA . TYR A 1 132 ? 0.451 -16.153 -0.554 1.00 74.19 132 TYR A CA 1
ATOM 1039 C C . TYR A 1 132 ? 1.776 -15.623 -1.122 1.00 74.19 132 TYR A C 1
ATOM 1041 O O . TYR A 1 132 ? 2.570 -16.394 -1.648 1.00 74.19 132 TYR A O 1
ATOM 1049 N N . GLU A 1 133 ? 2.023 -14.323 -0.952 1.00 81.75 133 GLU A N 1
ATOM 1050 C CA . GLU A 1 133 ? 3.188 -13.591 -1.440 1.00 81.75 133 GLU A CA 1
ATOM 1051 C C . GLU A 1 133 ? 3.770 -12.741 -0.299 1.00 81.75 133 GLU A C 1
ATOM 1053 O O . GLU A 1 133 ? 3.117 -11.791 0.152 1.00 81.75 133 GLU A O 1
ATOM 1058 N N . PRO A 1 134 ? 5.000 -13.022 0.174 1.00 82.12 134 PRO A N 1
ATOM 1059 C CA . PRO A 1 134 ? 5.574 -12.362 1.349 1.00 82.12 134 PRO A CA 1
ATOM 1060 C C . PRO A 1 134 ? 5.619 -10.832 1.266 1.00 82.12 134 PRO A C 1
ATOM 1062 O O . PRO A 1 134 ? 5.427 -10.154 2.273 1.00 82.12 134 PRO A O 1
ATOM 1065 N N . VAL A 1 135 ? 5.832 -10.271 0.070 1.00 87.69 135 VAL A N 1
ATOM 1066 C CA . VAL A 1 135 ? 5.918 -8.814 -0.141 1.00 87.69 135 VAL A CA 1
ATOM 1067 C C . VAL A 1 135 ? 4.597 -8.094 0.148 1.00 87.69 135 VAL A C 1
ATOM 1069 O O . VAL A 1 135 ? 4.580 -6.913 0.504 1.00 87.69 135 VAL A O 1
ATOM 1072 N N . LEU A 1 136 ? 3.471 -8.800 0.025 1.00 85.69 136 LEU A N 1
ATOM 1073 C CA . LEU A 1 136 ? 2.160 -8.240 0.325 1.00 85.69 136 LEU A CA 1
ATOM 1074 C C . LEU A 1 136 ? 1.953 -8.051 1.828 1.00 85.69 136 LEU A C 1
ATOM 1076 O O . LEU A 1 136 ? 1.218 -7.140 2.208 1.00 85.69 136 LEU A O 1
ATOM 1080 N N . ASP A 1 137 ? 2.649 -8.813 2.677 1.00 83.25 137 ASP A N 1
ATOM 1081 C CA . ASP A 1 137 ? 2.559 -8.649 4.128 1.00 83.25 137 ASP A CA 1
ATOM 1082 C C . ASP A 1 137 ? 2.987 -7.262 4.572 1.00 83.25 137 ASP A C 1
ATOM 1084 O O . ASP A 1 137 ? 2.234 -6.572 5.261 1.00 83.25 137 ASP A O 1
ATOM 1088 N N . ASP A 1 138 ? 4.172 -6.832 4.151 1.00 87.56 138 ASP A N 1
ATOM 1089 C CA . ASP A 1 138 ? 4.704 -5.531 4.543 1.00 87.56 138 ASP A CA 1
ATOM 1090 C C . ASP A 1 138 ? 3.861 -4.405 3.943 1.00 87.56 138 ASP A C 1
ATOM 1092 O O . ASP A 1 138 ? 3.575 -3.401 4.603 1.00 87.56 138 ASP A O 1
ATOM 1096 N N . PHE A 1 139 ? 3.386 -4.599 2.711 1.00 90.25 139 PHE A N 1
ATOM 1097 C CA . PHE A 1 139 ? 2.577 -3.617 2.004 1.00 90.25 139 PHE A CA 1
ATOM 1098 C C . PHE A 1 139 ? 1.221 -3.404 2.686 1.00 90.25 139 PHE A C 1
ATOM 1100 O O . PHE A 1 139 ? 0.858 -2.269 3.013 1.00 90.25 139 PHE A O 1
ATOM 1107 N N . PHE A 1 140 ? 0.476 -4.478 2.955 1.00 84.44 140 PHE A N 1
ATOM 1108 C CA . PHE A 1 140 ? -0.821 -4.380 3.621 1.00 84.44 140 PHE A CA 1
ATOM 1109 C C . PHE A 1 140 ? -0.689 -3.995 5.086 1.00 84.44 140 PHE A C 1
ATOM 1111 O O . PHE A 1 140 ? -1.482 -3.185 5.574 1.00 84.44 140 PHE A O 1
ATOM 1118 N N . PHE A 1 141 ? 0.351 -4.464 5.774 1.00 84.06 141 PHE A N 1
ATOM 1119 C CA . PHE A 1 141 ? 0.633 -4.014 7.129 1.00 84.06 141 PHE A CA 1
ATOM 1120 C C . PHE A 1 141 ? 0.866 -2.499 7.182 1.00 84.06 141 PHE A C 1
ATOM 1122 O O . PHE A 1 141 ? 0.290 -1.811 8.032 1.00 84.06 141 PHE A O 1
ATOM 1129 N N . GLY A 1 142 ? 1.628 -1.950 6.233 1.00 88.94 142 GLY A N 1
ATOM 1130 C CA . GLY A 1 142 ? 1.803 -0.508 6.064 1.00 88.94 142 GLY A CA 1
ATOM 1131 C C . GLY A 1 142 ? 0.495 0.218 5.786 1.00 88.94 142 GLY A C 1
ATOM 1132 O O . GLY A 1 142 ? 0.197 1.242 6.407 1.00 88.94 142 GLY A O 1
ATOM 1133 N N . TYR A 1 143 ? -0.318 -0.330 4.891 1.00 87.31 143 TYR A N 1
ATOM 1134 C CA . TYR A 1 143 ? -1.608 0.237 4.526 1.00 87.31 143 TYR A CA 1
ATOM 1135 C C . TYR A 1 143 ? -2.567 0.352 5.713 1.00 87.31 143 TYR A C 1
ATOM 1137 O O . TYR A 1 143 ? -3.028 1.452 6.036 1.00 87.31 143 TYR A O 1
ATOM 1145 N N . PHE A 1 144 ? -2.803 -0.744 6.428 1.00 80.94 144 PHE A N 1
ATOM 1146 C CA . PHE A 1 144 ? -3.678 -0.745 7.598 1.00 80.94 144 PHE A CA 1
ATOM 1147 C C . PHE A 1 144 ? -3.116 0.104 8.736 1.00 80.94 144 PHE A C 1
ATOM 1149 O O . PHE A 1 144 ? -3.853 0.893 9.324 1.00 80.94 144 PHE A O 1
ATOM 1156 N N . SER A 1 145 ? -1.803 0.054 8.982 1.00 82.19 145 SER A N 1
ATOM 1157 C CA . SER A 1 145 ? -1.148 0.938 9.956 1.00 82.19 145 SER A CA 1
ATOM 1158 C C . SER A 1 145 ? -1.360 2.419 9.622 1.00 82.19 145 SER A C 1
ATOM 1160 O O . SER A 1 145 ? -1.567 3.248 10.511 1.00 82.19 145 SER A O 1
ATOM 1162 N N . GLY A 1 146 ? -1.330 2.774 8.334 1.00 85.44 146 GLY A N 1
ATOM 1163 C CA . GLY A 1 146 ? -1.611 4.125 7.856 1.00 85.44 146 GLY A CA 1
ATOM 1164 C C . GLY A 1 146 ? -3.054 4.565 8.108 1.00 85.44 146 GLY A C 1
ATOM 1165 O O . GLY A 1 146 ? -3.265 5.693 8.556 1.00 85.44 146 GLY A O 1
ATOM 1166 N N . LEU A 1 147 ? -4.031 3.685 7.863 1.00 79.38 147 LEU A N 1
ATOM 1167 C CA . LEU A 1 147 ? -5.451 3.950 8.129 1.00 79.38 147 LEU A CA 1
ATOM 1168 C C . LEU A 1 147 ? -5.734 4.083 9.630 1.00 79.38 147 LEU A C 1
ATOM 1170 O O . LEU A 1 147 ? -6.355 5.053 10.054 1.00 79.38 147 LEU A O 1
ATOM 1174 N N . LEU A 1 148 ? -5.218 3.164 10.449 1.00 76.56 148 LEU A N 1
ATOM 1175 C CA . LEU A 1 148 ? -5.398 3.175 11.905 1.00 76.56 148 LEU A CA 1
ATOM 1176 C C . LEU A 1 148 ? -4.807 4.439 12.546 1.00 76.56 148 LEU A C 1
ATOM 1178 O O . LEU A 1 148 ? -5.433 5.059 13.409 1.00 76.56 148 LEU A O 1
ATOM 1182 N N . LYS A 1 149 ? -3.647 4.903 12.060 1.00 78.88 149 LYS A N 1
ATOM 1183 C CA . LYS A 1 149 ? -3.045 6.160 12.526 1.00 78.88 149 LYS A CA 1
ATOM 1184 C C . LYS A 1 149 ? -3.958 7.368 12.299 1.00 78.88 149 LYS A C 1
ATOM 1186 O O . LYS A 1 149 ? -3.935 8.296 13.108 1.00 78.88 149 LYS A O 1
ATOM 1191 N N . LYS A 1 150 ? -4.750 7.384 11.220 1.00 74.00 150 LYS A N 1
ATOM 1192 C CA . LYS A 1 150 ? -5.666 8.498 10.911 1.00 74.00 150 LYS A CA 1
ATOM 1193 C C . LYS A 1 150 ? -6.783 8.653 11.937 1.00 74.00 150 LYS A C 1
ATOM 1195 O O . LYS A 1 150 ? -7.241 9.769 12.133 1.00 74.00 150 LYS A O 1
ATOM 1200 N N . VAL A 1 151 ? -7.136 7.580 12.638 1.00 67.56 151 VAL A N 1
ATOM 1201 C CA . VAL A 1 151 ? -8.139 7.587 13.714 1.00 67.56 151 VAL A CA 1
ATOM 1202 C C . VAL A 1 151 ? -7.538 7.494 15.110 1.00 67.56 151 VAL A C 1
ATOM 1204 O O . VAL A 1 151 ? -8.184 7.095 16.074 1.00 67.56 151 VAL A O 1
ATOM 1207 N N . GLY A 1 152 ? -6.268 7.879 15.240 1.00 67.00 152 GLY A N 1
ATOM 1208 C CA . GLY A 1 152 ? -5.611 7.994 16.537 1.00 67.00 152 GLY A CA 1
ATOM 1209 C C . GLY A 1 152 ? -5.198 6.660 17.163 1.00 67.00 152 GLY A C 1
ATOM 1210 O O . GLY A 1 152 ? -4.768 6.653 18.318 1.00 67.00 152 GLY A O 1
ATOM 1211 N N . ILE A 1 153 ? -5.259 5.544 16.432 1.00 71.56 153 ILE A N 1
ATOM 1212 C CA . ILE A 1 153 ? -4.669 4.271 16.860 1.00 71.56 153 ILE A CA 1
ATOM 1213 C C . ILE A 1 153 ? -3.178 4.296 16.490 1.00 71.56 153 ILE A C 1
ATOM 1215 O O . ILE A 1 153 ? -2.798 4.211 15.325 1.00 71.56 153 ILE A O 1
ATOM 1219 N N . LEU A 1 154 ? -2.327 4.502 17.501 1.00 65.56 154 LEU A N 1
ATOM 1220 C CA . L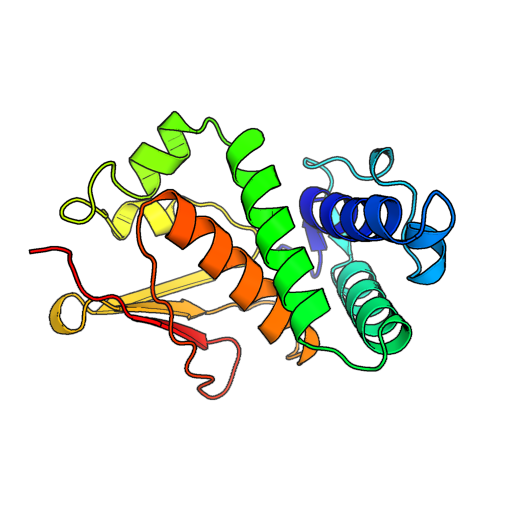EU A 1 154 ? -0.896 4.803 17.325 1.00 65.56 154 LEU A CA 1
ATOM 1221 C C . LEU A 1 154 ? 0.028 3.587 17.444 1.00 65.56 154 LEU A C 1
ATOM 1223 O O . LEU A 1 154 ? 1.174 3.664 17.006 1.00 65.56 154 LEU A O 1
ATOM 1227 N N . LYS A 1 155 ? -0.450 2.492 18.042 1.00 66.31 155 LYS A N 1
ATOM 1228 C CA . LYS A 1 155 ? 0.302 1.246 18.177 1.00 66.31 155 LYS A CA 1
ATOM 1229 C C . LYS A 1 155 ? -0.486 0.134 17.499 1.00 66.31 155 LYS A C 1
ATOM 1231 O O . LYS A 1 155 ? -1.675 -0.003 17.754 1.00 66.31 155 LYS A O 1
ATOM 1236 N N . ALA A 1 156 ? 0.197 -0.581 16.619 1.00 61.94 156 ALA A N 1
ATOM 1237 C CA . ALA A 1 156 ? -0.294 -1.699 15.840 1.00 61.94 156 ALA A CA 1
ATOM 1238 C C . ALA A 1 156 ? 0.807 -2.759 15.872 1.00 61.94 156 ALA A C 1
ATOM 1240 O O . ALA A 1 156 ? 1.939 -2.479 15.482 1.00 61.94 156 ALA A O 1
ATOM 1241 N N . GLU A 1 157 ? 0.495 -3.946 16.372 1.00 63.84 157 GLU A N 1
ATOM 1242 C CA . GLU A 1 157 ? 1.405 -5.088 16.357 1.00 63.84 157 GLU A CA 1
ATOM 1243 C C . GLU A 1 157 ? 0.837 -6.114 15.391 1.00 63.84 157 GLU A C 1
ATOM 1245 O O . GLU A 1 157 ? -0.242 -6.636 15.653 1.00 63.84 157 GLU A O 1
ATOM 1250 N N . SER A 1 158 ? 1.539 -6.396 14.292 1.00 64.44 158 SER A N 1
ATOM 1251 C CA . SER A 1 158 ? 1.180 -7.501 13.406 1.00 64.44 158 SER A CA 1
ATOM 1252 C C . SER A 1 158 ? 1.653 -8.817 14.001 1.00 64.44 158 SER A C 1
ATOM 1254 O O . SER A 1 158 ? 2.856 -9.017 14.183 1.00 64.44 158 SER A O 1
ATOM 1256 N N . LYS A 1 159 ? 0.731 -9.751 14.228 1.00 61.19 159 LYS A N 1
ATOM 1257 C CA . LYS A 1 159 ? 1.084 -11.163 14.381 1.00 61.19 159 LYS A CA 1
ATOM 1258 C C . LYS A 1 159 ? 0.804 -11.850 13.049 1.00 61.19 159 LYS A C 1
ATOM 1260 O O . LYS A 1 159 ? -0.352 -11.885 12.643 1.00 61.19 159 LYS A O 1
ATOM 1265 N N . LYS A 1 160 ? 1.855 -12.336 12.381 1.00 57.25 160 LYS A N 1
ATOM 1266 C CA . LYS A 1 160 ? 1.718 -13.235 11.231 1.00 57.25 160 LYS A CA 1
ATOM 1267 C C . LYS A 1 160 ? 1.309 -14.601 11.786 1.00 57.25 160 LYS A C 1
ATOM 1269 O O . LYS A 1 160 ? 2.163 -15.326 12.289 1.00 57.25 160 LYS A O 1
ATOM 1274 N N . ASP A 1 161 ? 0.014 -14.892 11.821 1.00 54.19 161 ASP A N 1
ATOM 1275 C CA . ASP A 1 161 ? -0.434 -16.290 11.884 1.00 54.19 161 ASP A CA 1
ATOM 1276 C C . ASP A 1 161 ? -0.410 -16.864 10.452 1.00 54.19 161 ASP A C 1
ATOM 1278 O O . ASP A 1 161 ? -0.235 -16.119 9.490 1.00 54.19 161 ASP A O 1
ATOM 1282 N N . GLU A 1 162 ? -0.507 -18.185 10.301 1.00 54.31 162 GLU A N 1
ATOM 1283 C CA . GLU A 1 162 ? -0.465 -18.854 8.993 1.00 54.31 162 GLU A CA 1
ATOM 1284 C C . GLU A 1 162 ? -1.527 -18.273 8.031 1.00 54.31 162 GLU A C 1
ATOM 1286 O O . GLU A 1 162 ? -2.722 -18.273 8.331 1.00 54.31 162 GLU A O 1
ATOM 1291 N N . GLY A 1 163 ? -1.085 -17.762 6.875 1.00 58.84 163 GLY A N 1
ATOM 1292 C CA . GLY A 1 163 ? -1.928 -17.076 5.885 1.00 58.84 163 GLY A CA 1
ATOM 1293 C C . GLY A 1 163 ? -1.926 -15.543 6.009 1.00 58.84 163 GLY A C 1
ATOM 1294 O O . GLY A 1 163 ? -1.206 -14.959 6.813 1.00 58.84 163 GLY A O 1
ATOM 1295 N N . TYR A 1 164 ? -2.735 -14.856 5.198 1.00 64.19 164 TYR A N 1
ATOM 1296 C CA . TYR A 1 164 ? -2.846 -13.390 5.225 1.00 64.19 164 TYR A CA 1
ATOM 1297 C C . TYR A 1 164 ? -3.738 -12.878 6.367 1.00 64.19 164 TYR A C 1
ATOM 1299 O O . TYR A 1 164 ? -4.693 -12.128 6.139 1.00 64.19 164 TYR A O 1
ATOM 1307 N N . ILE A 1 165 ? -3.469 -13.320 7.595 1.00 67.44 165 ILE A N 1
ATOM 1308 C CA . ILE A 1 165 ? -4.199 -12.880 8.782 1.00 67.44 165 ILE A CA 1
ATOM 1309 C C . ILE A 1 165 ? -3.369 -11.822 9.503 1.00 67.44 165 ILE A C 1
ATOM 1311 O O . ILE A 1 165 ? -2.368 -12.121 10.149 1.00 67.44 165 ILE A O 1
ATOM 1315 N N . TYR A 1 166 ? -3.816 -10.571 9.434 1.00 67.75 166 TYR A N 1
ATOM 1316 C CA . TYR A 1 166 ? -3.172 -9.451 10.112 1.00 67.75 166 TYR A CA 1
ATOM 1317 C C . TYR A 1 166 ? -3.957 -9.081 11.354 1.00 67.75 166 TYR A C 1
ATOM 1319 O O . TYR A 1 166 ? -5.022 -8.473 11.258 1.00 67.75 166 TYR A O 1
ATOM 1327 N N . LYS A 1 167 ? -3.424 -9.408 12.528 1.00 67.88 167 LYS A N 1
ATOM 1328 C CA . LYS A 1 167 ? -3.958 -8.905 13.794 1.00 67.88 167 LYS A CA 1
ATOM 1329 C C . LYS A 1 167 ? -3.381 -7.525 14.092 1.00 67.88 167 LYS A C 1
ATOM 1331 O O . LYS A 1 167 ? -2.196 -7.315 13.902 1.00 67.88 167 LYS A O 1
ATOM 1336 N N . PHE A 1 168 ? -4.207 -6.614 14.584 1.00 68.19 168 PHE A N 1
ATOM 1337 C CA . PHE A 1 168 ? -3.839 -5.289 15.065 1.00 68.19 168 PHE A CA 1
ATOM 1338 C C . PHE A 1 168 ? -4.460 -5.109 16.442 1.00 68.19 168 PHE A C 1
ATOM 1340 O O . PHE A 1 168 ? -5.678 -5.181 16.581 1.00 68.19 168 PHE A O 1
ATOM 1347 N N . SER A 1 169 ? -3.639 -4.889 17.460 1.00 63.69 169 SER A N 1
ATOM 1348 C CA . SER A 1 169 ? -4.060 -4.577 18.827 1.00 63.69 169 SER A CA 1
ATOM 1349 C C . SER A 1 169 ? -3.789 -3.110 19.146 1.00 63.69 169 SER A C 1
ATOM 1351 O O . SER A 1 169 ? -2.819 -2.538 18.648 1.00 63.69 169 SER A O 1
ATOM 1353 N N . TRP A 1 170 ? -4.613 -2.500 19.999 1.00 67.06 170 TRP A N 1
ATOM 1354 C CA . TRP A 1 170 ? -4.351 -1.156 20.512 1.00 67.06 170 TRP A CA 1
ATOM 1355 C C . TRP A 1 170 ? -4.697 -1.009 21.990 1.00 67.06 170 TRP A C 1
ATOM 1357 O O . TRP A 1 170 ? -5.517 -1.733 22.546 1.00 67.06 170 TRP A O 1
ATOM 1367 N N . ILE A 1 171 ? -4.065 -0.019 22.623 1.00 58.91 171 ILE A N 1
ATOM 1368 C CA . ILE A 1 171 ? -4.369 0.393 23.993 1.00 58.91 171 ILE A CA 1
ATOM 1369 C C . ILE A 1 171 ? -5.215 1.675 23.905 1.00 58.91 171 ILE A C 1
ATOM 1371 O O . ILE A 1 171 ? -4.749 2.664 23.318 1.00 58.91 171 ILE A O 1
ATOM 1375 N N . PRO A 1 172 ? -6.454 1.685 24.433 1.00 53.66 172 PRO A N 1
ATOM 1376 C CA . PRO A 1 172 ? -7.268 2.896 24.510 1.00 53.66 172 PRO A CA 1
ATOM 1377 C C . PRO A 1 172 ? -6.520 4.025 25.238 1.00 53.66 172 PRO A C 1
ATOM 1379 O O . PRO A 1 172 ? -5.735 3.772 26.146 1.00 53.66 172 PRO A O 1
ATOM 1382 N N . ALA A 1 173 ? -6.746 5.285 24.849 1.00 48.22 173 ALA A N 1
ATOM 1383 C CA . ALA A 1 173 ? -6.375 6.393 25.732 1.00 48.22 173 ALA A CA 1
ATOM 1384 C C . ALA A 1 173 ? -7.384 6.417 26.886 1.00 48.22 173 ALA A C 1
ATOM 1386 O O . ALA A 1 173 ? -8.587 6.355 26.613 1.00 48.22 173 ALA A O 1
ATOM 1387 N N . ASN A 1 174 ? -6.886 6.472 28.125 1.00 47.56 174 ASN A N 1
ATOM 1388 C CA . ASN A 1 174 ? -7.707 6.623 29.331 1.00 47.56 174 ASN A CA 1
ATOM 1389 C C . ASN A 1 174 ? -8.679 7.803 29.189 1.00 47.56 174 ASN A C 1
ATOM 1391 O O . ASN A 1 174 ? -8.212 8.891 28.787 1.00 47.56 174 ASN A O 1
#

Secondary structure (DSSP, 8-state):
-BTTEEEHHHHHHHHHHHHHHHGGGHHHHTT---GGG--TTSEEEHHHHHHHHHHHHHHTTS-HHHHHHHHHHHHHHHHHHS-HHHHHHHH-SSTT---HHHHTTS--TTEEEEEEETTTTEEEEEE-SS---HHHHHHHHHHHHHHHHHTT------EEETTTEEEEE-PPP-

pLDDT: mean 75.93, std 16.91, range [42.41, 96.81]

Foldseek 3Di:
DPPQWFFLLLLLLLLVLQCVVPNPCRQVQQPGDHSVVGHRVDIDGNVSSLSSLVSVCVVVPNDLVSLLQSLLSSLVVCCVVPPVVLLCVLQPQALVGRPPVSVVVPVHVFFPDKDDDPVQQKIKGAGDPDDDRPSVQSNNNSNVCNSCVVNVQNAFDFDDDPHRIGMGGGDRDD